Protein AF-A0A924AU40-F1 (afdb_monomer_lite)

pLDDT: mean 93.7, std 6.92, range [53.12, 98.5]

Foldseek 3Di:
DALVVLLVQLVLLVVLLVVVDVDDDPVNSLVSLLLSLLLVCLQVVPLVCLLVSLVSSLVSSVVVPVPRDPVSSVVSSVVSNVLNPDPCNVVVSQVCCCVRRVDHSDDRDD

Radius of gyration: 12.82 Å; chains: 1; bounding box: 36×27×34 Å

Sequence (110 aa):
MDLQQAMHLLDQSFIDLYTRLYRVNLYQVEEDVIYNACLSIFRDNTRNEAPAYAAAFTDAARALVSIYTEKEAAIAIRDIQKHVQWDGMWNFLKGYFREAHAMYIGDISY

Secondary structure (DSSP, 8-state):
--HHHHHHHHHHHHHHHHHHSSS--HHHHHHHHHHHHHHHHHHHT-GGGHHHHHHHHHHHHHHH-TT--HHHHHHHHHHHHHHTT-TTHHHHHHHHHHHHH---------

Structure (mmCIF, N/CA/C/O backbone):
data_AF-A0A924AU40-F1
#
_entry.id   AF-A0A924AU40-F1
#
loop_
_atom_site.group_PDB
_atom_site.id
_atom_site.type_symbol
_atom_site.label_atom_id
_atom_site.label_alt_id
_atom_site.label_comp_id
_atom_site.label_asym_id
_atom_site.label_entity_id
_atom_site.label_seq_id
_atom_site.pdbx_PDB_ins_code
_atom_site.Cartn_x
_atom_site.Cartn_y
_atom_site.Cartn_z
_atom_site.occupancy
_atom_site.B_iso_or_equiv
_atom_site.auth_seq_id
_atom_site.auth_comp_id
_atom_site.auth_asym_id
_atom_site.auth_atom_id
_atom_site.pdbx_PDB_model_num
ATOM 1 N N . MET A 1 1 ? -5.232 -11.093 7.513 1.00 90.19 1 MET A N 1
ATOM 2 C CA . MET A 1 1 ? -4.526 -11.208 6.215 1.00 90.19 1 MET A CA 1
ATOM 3 C C . MET A 1 1 ? -3.333 -12.146 6.327 1.00 90.19 1 MET A C 1
ATOM 5 O O . MET A 1 1 ? -2.637 -12.081 7.334 1.00 90.19 1 MET A O 1
ATOM 9 N N . ASP A 1 2 ? -3.093 -12.989 5.320 1.00 94.31 2 ASP A N 1
ATOM 10 C CA . ASP A 1 2 ? -1.876 -13.808 5.206 1.00 94.31 2 ASP A CA 1
ATOM 11 C C . ASP A 1 2 ? -0.962 -13.316 4.064 1.00 94.31 2 ASP A C 1
ATOM 13 O O . ASP A 1 2 ? -1.363 -12.496 3.235 1.00 94.31 2 ASP A O 1
ATOM 17 N N . LEU A 1 3 ? 0.283 -13.806 4.036 1.00 94.88 3 LEU A N 1
ATOM 18 C CA . LEU A 1 3 ? 1.289 -13.403 3.047 1.00 94.88 3 LEU A CA 1
ATOM 19 C C . LEU A 1 3 ? 0.866 -13.727 1.608 1.00 94.88 3 LEU A C 1
ATOM 21 O O . LEU A 1 3 ? 1.092 -12.923 0.710 1.00 94.88 3 LEU A O 1
ATOM 25 N N . GLN A 1 4 ? 0.262 -14.891 1.370 1.00 96.38 4 GLN A N 1
ATOM 26 C CA . GLN A 1 4 ? -0.068 -15.341 0.019 1.00 96.38 4 GLN A CA 1
ATOM 27 C C . GLN A 1 4 ? -1.197 -14.496 -0.583 1.00 96.38 4 GLN A C 1
ATOM 29 O O . GLN A 1 4 ? -1.137 -14.128 -1.757 1.00 96.38 4 GLN A O 1
ATOM 34 N N . GLN A 1 5 ? -2.191 -14.137 0.229 1.00 96.19 5 GLN A N 1
ATOM 35 C CA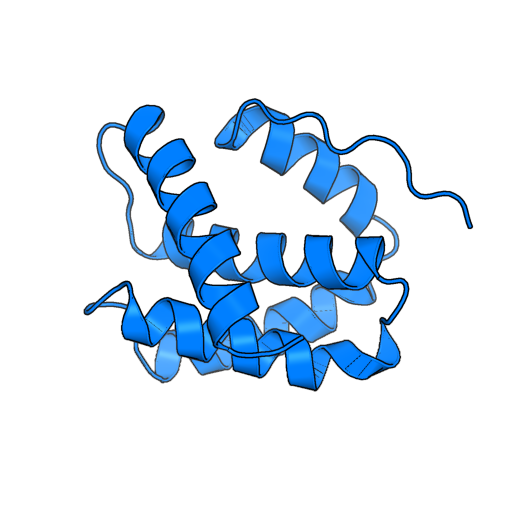 . GLN A 1 5 ? -3.245 -13.201 -0.151 1.00 96.19 5 GLN A CA 1
ATOM 36 C C . GLN A 1 5 ? -2.674 -11.807 -0.437 1.00 96.19 5 GLN A C 1
ATOM 38 O O . GLN A 1 5 ? -2.984 -11.230 -1.479 1.00 96.19 5 GLN A O 1
ATOM 43 N N . ALA A 1 6 ? -1.792 -11.289 0.427 1.00 96.88 6 ALA A N 1
ATOM 44 C CA . ALA A 1 6 ? -1.140 -9.996 0.209 1.00 96.88 6 ALA A CA 1
ATOM 45 C C . ALA A 1 6 ? -0.290 -9.981 -1.075 1.00 96.88 6 ALA A C 1
ATOM 47 O O . ALA A 1 6 ? -0.357 -9.025 -1.846 1.00 96.88 6 ALA A O 1
ATOM 48 N N . MET A 1 7 ? 0.451 -11.061 -1.348 1.00 97.38 7 MET A N 1
ATOM 49 C CA . MET A 1 7 ? 1.201 -11.234 -2.596 1.00 97.38 7 MET A CA 1
ATOM 50 C C . MET A 1 7 ? 0.286 -11.216 -3.813 1.00 97.38 7 MET A C 1
ATOM 52 O O . MET A 1 7 ? 0.587 -10.519 -4.772 1.00 97.38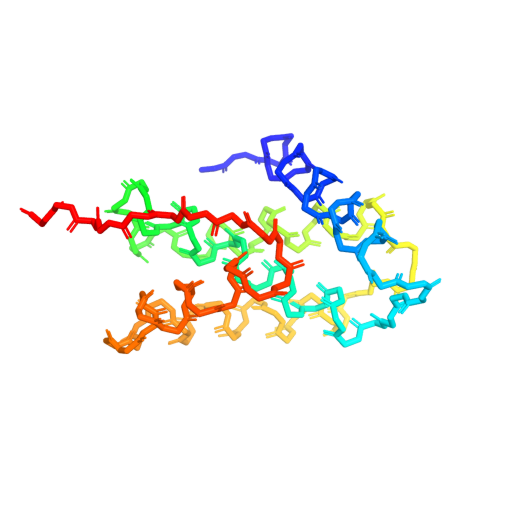 7 MET A O 1
ATOM 56 N N . HIS A 1 8 ? -0.832 -11.944 -3.783 1.00 97.31 8 HIS A N 1
ATOM 57 C CA . HIS A 1 8 ? -1.760 -11.962 -4.910 1.00 97.31 8 HIS A CA 1
ATOM 58 C C . HIS A 1 8 ? -2.345 -10.573 -5.199 1.00 97.31 8 HIS A C 1
ATOM 60 O O . HIS A 1 8 ? -2.401 -10.159 -6.355 1.00 97.31 8 HIS A O 1
ATOM 66 N N . LEU A 1 9 ? -2.741 -9.840 -4.153 1.00 96.75 9 LEU A N 1
ATOM 67 C CA . LEU A 1 9 ? -3.273 -8.484 -4.290 1.00 96.75 9 LEU A CA 1
ATOM 68 C C . LEU A 1 9 ? -2.224 -7.511 -4.843 1.00 96.75 9 LEU A C 1
ATOM 70 O O . LEU A 1 9 ? -2.532 -6.750 -5.757 1.00 96.75 9 LEU A O 1
ATOM 74 N N . LEU A 1 10 ? -0.990 -7.554 -4.329 1.00 96.69 10 LEU A N 1
ATOM 75 C CA . LEU A 1 10 ? 0.085 -6.687 -4.817 1.00 96.69 10 LEU A CA 1
ATOM 76 C C . LEU A 1 10 ? 0.537 -7.031 -6.227 1.00 96.69 10 LEU A C 1
ATOM 78 O O . LEU A 1 10 ? 0.781 -6.121 -7.005 1.00 96.69 10 LEU A O 1
ATOM 82 N N . ASP A 1 11 ? 0.628 -8.311 -6.576 1.00 96.12 11 ASP A N 1
ATOM 83 C CA . ASP A 1 11 ? 1.016 -8.727 -7.924 1.00 96.12 11 ASP A CA 1
ATOM 84 C C . ASP A 1 11 ? 0.020 -8.194 -8.966 1.00 96.12 11 ASP A C 1
ATOM 86 O O . ASP A 1 11 ? 0.420 -7.586 -9.958 1.00 96.12 11 ASP A O 1
ATOM 90 N N . GLN A 1 12 ? -1.285 -8.306 -8.688 1.00 95.06 12 GLN A N 1
ATOM 91 C CA . GLN A 1 12 ? -2.323 -7.710 -9.538 1.00 95.06 12 GLN A CA 1
ATOM 92 C C . GLN A 1 12 ? -2.219 -6.183 -9.596 1.00 95.06 12 GLN A C 1
ATOM 94 O O . GLN A 1 12 ? -2.211 -5.607 -10.682 1.00 95.06 12 GLN A O 1
ATOM 99 N N . SER A 1 13 ? -2.073 -5.531 -8.442 1.00 94.88 13 SER A N 1
ATOM 100 C CA . SER A 1 13 ? -1.941 -4.074 -8.365 1.00 94.88 13 SER A CA 1
ATOM 101 C C . SER A 1 13 ? -0.725 -3.563 -9.146 1.00 94.88 13 SER A C 1
ATOM 103 O O . SER A 1 13 ? -0.813 -2.605 -9.913 1.00 94.88 13 SER A O 1
ATOM 105 N N . PHE A 1 14 ? 0.415 -4.247 -9.045 1.00 94.12 14 PHE A N 1
ATOM 106 C CA . PHE A 1 14 ? 1.606 -3.895 -9.803 1.00 94.12 14 PHE A CA 1
ATOM 107 C C . PHE A 1 14 ? 1.412 -4.099 -11.304 1.00 94.12 14 PHE A C 1
ATOM 109 O O . PHE A 1 14 ? 1.847 -3.245 -12.073 1.00 94.12 14 PHE A O 1
ATOM 116 N N . ILE A 1 15 ? 0.741 -5.167 -11.749 1.00 92.12 15 ILE A N 1
ATOM 117 C CA . ILE A 1 15 ? 0.403 -5.358 -13.171 1.00 92.12 15 ILE A CA 1
ATOM 118 C C . ILE A 1 15 ? -0.413 -4.171 -13.698 1.00 92.12 15 ILE A C 1
ATOM 120 O O . ILE A 1 15 ? -0.085 -3.630 -14.762 1.00 92.12 15 ILE A O 1
ATOM 124 N N . ASP A 1 16 ? -1.426 -3.727 -12.955 1.00 90.44 16 ASP A N 1
ATOM 125 C CA . ASP A 1 16 ? -2.244 -2.567 -13.322 1.00 90.44 16 ASP A CA 1
ATOM 126 C C . ASP A 1 16 ? -1.392 -1.291 -13.390 1.00 90.44 16 ASP A C 1
ATOM 128 O O . ASP A 1 16 ? -1.433 -0.542 -14.377 1.00 90.44 16 ASP A O 1
ATOM 132 N N . LEU A 1 17 ? -0.535 -1.089 -12.387 1.00 89.88 17 LEU A N 1
ATOM 133 C CA . LEU A 1 17 ? 0.376 0.045 -12.301 1.00 89.88 17 LEU A CA 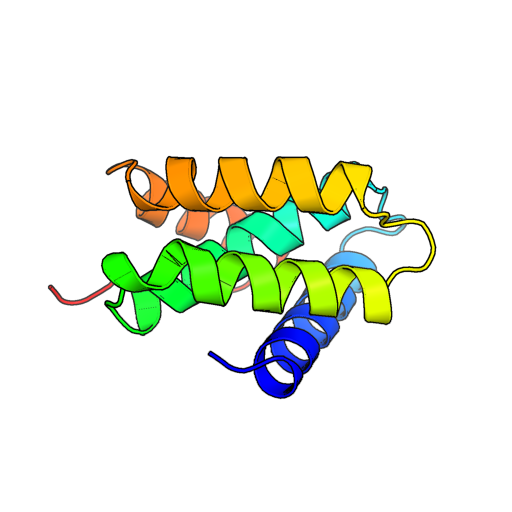1
ATOM 134 C C . LEU A 1 17 ? 1.376 0.074 -13.472 1.00 89.88 17 LEU A C 1
ATOM 136 O O . LEU A 1 17 ? 1.526 1.112 -14.117 1.00 89.88 17 LEU A O 1
ATOM 140 N N . TYR A 1 18 ? 2.012 -1.056 -13.804 1.00 88.31 18 TYR A N 1
ATOM 141 C CA . TYR A 1 18 ? 2.939 -1.198 -14.938 1.00 88.31 18 TYR A CA 1
ATOM 142 C C . TYR A 1 18 ? 2.246 -1.025 -16.290 1.00 88.31 18 TYR A C 1
ATOM 144 O O . TYR A 1 18 ? 2.834 -0.495 -17.232 1.00 88.31 18 TYR A O 1
ATOM 152 N N . THR A 1 19 ? 0.991 -1.459 -16.404 1.00 87.19 19 THR A N 1
ATOM 153 C CA . THR A 1 19 ? 0.217 -1.311 -17.642 1.00 87.19 19 THR A CA 1
ATOM 154 C C . THR A 1 19 ? -0.074 0.160 -17.934 1.00 87.19 19 THR A C 1
ATOM 156 O O . THR A 1 19 ? -0.111 0.577 -19.093 1.00 87.19 19 THR A O 1
ATOM 159 N N . ARG A 1 20 ? -0.260 0.973 -16.888 1.00 84.62 20 ARG A N 1
ATOM 160 C CA . ARG A 1 20 ? -0.616 2.394 -17.023 1.00 84.62 20 ARG A CA 1
ATOM 161 C C . ARG A 1 20 ? 0.589 3.320 -16.982 1.00 84.62 20 ARG A C 1
ATOM 163 O O . ARG A 1 20 ? 0.583 4.365 -17.634 1.00 84.62 20 ARG A O 1
ATOM 170 N N . LEU A 1 21 ? 1.630 2.936 -16.256 1.00 79.75 21 LEU A N 1
ATOM 171 C CA . LEU A 1 21 ? 2.879 3.668 -16.156 1.00 79.75 21 LEU A CA 1
ATOM 172 C C . LEU A 1 21 ? 3.958 2.903 -16.913 1.00 79.75 21 LEU A C 1
ATOM 174 O O . LEU A 1 21 ? 4.457 1.881 -16.459 1.00 79.75 21 LEU A O 1
ATOM 178 N N . TYR A 1 22 ? 4.387 3.458 -18.047 1.00 73.75 22 TYR A N 1
ATOM 179 C CA . TYR A 1 22 ? 5.455 2.889 -18.880 1.00 73.75 22 TYR A CA 1
ATOM 180 C C . TYR A 1 22 ? 6.738 2.547 -18.093 1.00 73.75 22 TYR A C 1
ATOM 182 O O . TYR A 1 22 ? 7.500 1.662 -18.480 1.00 73.75 22 TYR A O 1
ATOM 190 N N . ARG A 1 23 ? 6.996 3.260 -16.988 1.00 81.81 23 ARG A N 1
ATOM 191 C CA . ARG A 1 23 ? 8.006 2.917 -15.983 1.00 81.81 23 ARG A CA 1
ATOM 192 C C . ARG A 1 23 ? 7.450 3.185 -14.593 1.00 81.81 23 ARG A C 1
ATOM 194 O O . ARG A 1 23 ? 6.967 4.287 -14.342 1.00 81.81 23 ARG A O 1
ATOM 201 N N . VAL A 1 24 ? 7.614 2.213 -13.704 1.00 87.38 24 VAL A N 1
ATOM 202 C CA . VAL A 1 24 ? 7.312 2.346 -12.277 1.00 87.38 24 VAL A CA 1
ATOM 203 C C . VAL A 1 24 ? 8.626 2.468 -11.512 1.00 87.38 24 VAL A C 1
ATOM 205 O O . VAL A 1 24 ? 9.570 1.715 -11.758 1.00 87.38 24 VAL A O 1
ATOM 208 N N . ASN A 1 25 ? 8.709 3.448 -10.618 1.00 92.00 25 ASN A N 1
ATOM 209 C CA . ASN A 1 25 ? 9.850 3.649 -9.729 1.00 92.00 25 ASN A CA 1
ATOM 210 C C . ASN A 1 25 ? 9.559 3.115 -8.316 1.00 92.00 25 ASN A C 1
ATOM 212 O O . ASN A 1 25 ? 8.427 2.775 -7.985 1.00 92.00 25 ASN A O 1
ATOM 216 N N . LEU A 1 26 ? 10.592 3.054 -7.472 1.00 93.06 26 LEU A N 1
ATOM 217 C CA . LEU A 1 26 ? 10.471 2.511 -6.116 1.00 93.06 26 LEU A CA 1
ATOM 218 C C . LEU A 1 26 ? 9.447 3.263 -5.254 1.00 93.06 26 LEU A C 1
ATOM 220 O O . LEU A 1 26 ? 8.716 2.630 -4.507 1.00 93.06 26 LEU A O 1
ATOM 224 N N . TYR A 1 27 ? 9.342 4.584 -5.407 1.00 92.94 27 TYR A N 1
ATOM 225 C CA . TYR A 1 27 ? 8.372 5.391 -4.665 1.00 92.94 27 TYR A CA 1
ATOM 226 C C . TYR A 1 27 ? 6.926 4.983 -4.988 1.00 92.94 27 TYR A C 1
ATOM 228 O O . TYR A 1 27 ? 6.101 4.843 -4.094 1.00 92.94 27 TYR A O 1
ATOM 236 N N . GLN A 1 28 ? 6.628 4.716 -6.260 1.00 94.06 28 GLN A N 1
ATOM 237 C CA . GLN A 1 28 ? 5.306 4.246 -6.681 1.00 94.06 28 GLN A CA 1
ATOM 238 C C . GLN A 1 28 ? 5.009 2.832 -6.170 1.00 94.06 28 GLN A C 1
ATOM 240 O O . GLN A 1 28 ? 3.870 2.546 -5.817 1.00 94.06 28 GLN A O 1
ATOM 245 N N . VAL A 1 29 ? 6.026 1.966 -6.085 1.00 95.19 29 VAL A N 1
ATOM 246 C CA . VAL A 1 29 ? 5.894 0.653 -5.434 1.00 95.19 29 VAL A CA 1
ATOM 247 C C . VAL A 1 29 ? 5.574 0.828 -3.948 1.00 95.19 29 VAL A C 1
ATOM 249 O O . VAL A 1 29 ? 4.649 0.196 -3.455 1.00 95.19 29 VAL A O 1
ATOM 252 N N . GLU A 1 30 ? 6.297 1.693 -3.232 1.00 96.31 30 GLU A N 1
ATOM 253 C CA . GLU A 1 30 ? 6.044 1.962 -1.810 1.00 96.31 30 GLU A CA 1
ATOM 254 C C . GLU A 1 30 ? 4.626 2.484 -1.560 1.00 96.31 30 GLU A C 1
ATOM 256 O O . GLU A 1 30 ? 3.937 1.975 -0.673 1.00 96.31 30 GLU A O 1
ATOM 261 N N . GLU A 1 31 ? 4.172 3.458 -2.351 1.00 96.00 31 GLU A N 1
ATOM 262 C CA . GLU A 1 31 ? 2.804 3.977 -2.275 1.00 96.00 31 GLU A CA 1
ATOM 263 C C . GLU A 1 31 ? 1.778 2.864 -2.475 1.00 96.00 31 GLU A C 1
ATOM 265 O O . GLU A 1 31 ? 0.854 2.721 -1.673 1.00 96.00 31 GLU A O 1
ATOM 270 N N . ASP A 1 32 ? 1.965 2.041 -3.505 1.00 96.81 32 ASP A N 1
ATOM 271 C CA . ASP A 1 32 ? 1.011 0.997 -3.845 1.00 96.81 32 ASP A CA 1
ATOM 272 C C . ASP A 1 32 ? 0.945 -0.096 -2.765 1.00 96.81 32 ASP A C 1
ATOM 274 O O . ASP A 1 32 ? -0.139 -0.558 -2.404 1.00 96.81 32 ASP A O 1
ATOM 278 N N . VAL A 1 33 ? 2.081 -0.428 -2.144 1.00 98.19 33 VAL A N 1
ATOM 279 C CA . VAL A 1 33 ? 2.141 -1.315 -0.970 1.00 98.19 33 VAL A CA 1
ATOM 280 C C . VAL A 1 33 ? 1.338 -0.746 0.196 1.00 98.19 33 VAL A C 1
ATOM 282 O O . VAL A 1 33 ? 0.496 -1.440 0.776 1.00 98.19 33 VAL A O 1
ATOM 285 N N . ILE A 1 34 ? 1.560 0.526 0.530 1.00 98.50 34 ILE A N 1
ATOM 286 C CA . ILE A 1 34 ? 0.887 1.191 1.651 1.00 98.50 34 ILE A CA 1
ATOM 287 C C . ILE A 1 34 ? -0.622 1.269 1.403 1.00 98.50 34 ILE A C 1
ATOM 289 O O . ILE A 1 34 ? -1.425 0.989 2.299 1.00 98.50 34 ILE A O 1
ATOM 293 N N . TYR A 1 35 ? -1.030 1.656 0.197 1.00 98.31 35 TYR A N 1
ATOM 294 C CA . TYR A 1 35 ? -2.427 1.923 -0.119 1.00 98.31 35 TYR A CA 1
ATOM 295 C C . TYR A 1 35 ? -3.246 0.649 -0.315 1.00 98.31 35 TYR A C 1
ATOM 297 O O . TYR A 1 35 ? -4.391 0.617 0.142 1.00 98.31 35 TYR A O 1
ATOM 305 N N . ASN A 1 36 ? -2.671 -0.424 -0.866 1.00 98.25 36 ASN A N 1
ATOM 306 C CA . ASN A 1 36 ? -3.335 -1.731 -0.896 1.00 98.25 36 ASN A CA 1
ATOM 307 C C . ASN A 1 36 ? -3.495 -2.338 0.501 1.00 98.25 36 ASN A C 1
ATOM 309 O O . ASN A 1 36 ? -4.557 -2.891 0.812 1.00 98.25 36 ASN A O 1
ATOM 313 N N . ALA A 1 37 ? -2.498 -2.176 1.377 1.00 98.31 37 ALA A N 1
ATOM 314 C CA . ALA A 1 37 ? -2.629 -2.591 2.770 1.00 98.31 37 ALA A CA 1
ATOM 315 C C . ALA A 1 37 ? -3.766 -1.834 3.469 1.00 98.31 37 ALA A C 1
ATOM 317 O O . ALA A 1 37 ? -4.637 -2.450 4.085 1.00 98.31 37 ALA A O 1
ATOM 318 N N . CYS A 1 38 ? -3.812 -0.505 3.319 1.00 97.94 38 CYS A N 1
ATOM 319 C CA . CYS A 1 38 ? -4.884 0.315 3.882 1.00 97.94 38 CYS A CA 1
ATOM 320 C C . CYS A 1 38 ? -6.257 -0.079 3.321 1.00 97.94 38 CYS A C 1
ATOM 322 O O . CYS A 1 38 ? -7.200 -0.244 4.092 1.00 97.94 38 CYS A O 1
ATOM 324 N N . LEU A 1 39 ? -6.373 -0.263 2.001 1.00 97.25 39 LEU A N 1
ATOM 325 C CA . LEU A 1 39 ? -7.612 -0.692 1.352 1.00 97.25 39 LEU A CA 1
ATOM 326 C C . LEU A 1 39 ? -8.122 -2.013 1.932 1.00 97.25 39 LEU A C 1
ATOM 328 O O . LEU A 1 39 ? -9.306 -2.115 2.249 1.00 97.25 39 LEU A O 1
ATOM 332 N N . SER A 1 40 ? -7.233 -2.991 2.104 1.00 97.06 40 SER A N 1
ATOM 333 C CA . SER A 1 40 ? -7.580 -4.299 2.668 1.00 97.06 40 SER A CA 1
ATOM 334 C C . SER A 1 40 ? -8.080 -4.167 4.108 1.00 97.06 40 SER A C 1
ATOM 336 O O . SER A 1 40 ? -9.153 -4.659 4.435 1.00 97.06 40 SER A O 1
ATOM 338 N N . ILE A 1 41 ? -7.379 -3.390 4.940 1.00 96.81 41 ILE A N 1
ATOM 339 C CA . ILE A 1 41 ? -7.782 -3.120 6.330 1.00 96.81 41 ILE A CA 1
ATOM 340 C C . ILE A 1 41 ? -9.174 -2.474 6.406 1.00 96.81 41 ILE A C 1
ATOM 342 O O . ILE A 1 41 ? -9.973 -2.826 7.275 1.00 96.81 41 ILE A O 1
ATOM 346 N N . PHE A 1 42 ? -9.471 -1.515 5.523 1.00 95.56 42 PHE A N 1
ATOM 347 C CA . PHE A 1 42 ? -10.782 -0.864 5.494 1.00 95.56 42 PHE A CA 1
ATOM 348 C C . PHE A 1 42 ? -11.888 -1.796 5.000 1.00 95.56 42 PHE A C 1
ATOM 350 O O . PHE A 1 42 ? -12.978 -1.767 5.564 1.00 95.56 42 PHE A O 1
ATOM 357 N N . ARG A 1 43 ? -11.620 -2.618 3.978 1.00 94.06 43 ARG A N 1
ATOM 358 C CA . ARG A 1 43 ? -12.593 -3.586 3.447 1.00 94.06 43 ARG A CA 1
ATOM 359 C C . ARG A 1 43 ? -12.951 -4.662 4.463 1.00 94.06 43 ARG A C 1
ATOM 361 O O . ARG A 1 43 ? -14.119 -5.020 4.565 1.00 94.06 43 ARG A O 1
ATOM 368 N N . ASP A 1 44 ? -11.969 -5.101 5.240 1.00 94.12 44 ASP A N 1
ATOM 369 C CA . ASP A 1 44 ? -12.163 -6.139 6.251 1.00 94.12 44 ASP A CA 1
ATOM 370 C C . ASP A 1 44 ? -12.669 -5.558 7.585 1.00 94.12 44 ASP A C 1
ATOM 372 O O . ASP A 1 44 ? -13.066 -6.297 8.482 1.00 94.12 44 ASP A O 1
ATOM 376 N N . ASN A 1 45 ? -12.708 -4.225 7.711 1.00 92.50 45 ASN A N 1
ATOM 377 C CA . ASN A 1 45 ? -13.091 -3.494 8.920 1.00 92.50 45 ASN A CA 1
ATOM 378 C C . ASN A 1 45 ? -12.243 -3.865 10.160 1.00 92.50 45 ASN A C 1
ATOM 380 O O . ASN A 1 45 ? -12.723 -3.855 11.293 1.00 92.50 45 ASN A O 1
ATOM 384 N N . THR A 1 46 ? -10.954 -4.167 9.962 1.00 93.06 46 THR A N 1
ATOM 385 C CA . THR A 1 46 ? -10.030 -4.648 11.009 1.00 93.06 46 THR A CA 1
ATOM 386 C C . THR A 1 46 ? -8.877 -3.672 11.271 1.00 93.06 46 THR A C 1
ATOM 388 O O . THR A 1 46 ? -7.700 -4.029 11.180 1.00 93.06 46 THR A O 1
ATOM 391 N N . ARG A 1 47 ? -9.169 -2.402 11.602 1.00 92.38 47 ARG A N 1
ATOM 392 C CA . ARG A 1 47 ? -8.121 -1.376 11.847 1.00 92.38 47 ARG A CA 1
ATOM 393 C C . ARG A 1 47 ? -7.138 -1.747 12.963 1.00 92.38 47 ARG A C 1
ATOM 395 O O . ARG A 1 47 ? -5.976 -1.355 12.915 1.00 92.38 47 ARG A O 1
ATOM 402 N N . ASN A 1 48 ? -7.593 -2.495 13.963 1.00 93.06 48 ASN A N 1
ATOM 403 C CA . ASN A 1 48 ? -6.772 -3.019 15.057 1.00 93.06 48 ASN A CA 1
ATOM 404 C C . ASN A 1 48 ? -5.734 -4.055 14.589 1.00 93.06 48 ASN A C 1
ATOM 406 O O . ASN A 1 48 ? -4.729 -4.251 15.266 1.00 93.06 48 ASN A O 1
ATOM 410 N N . GLU A 1 49 ? -5.941 -4.682 13.431 1.00 95.56 49 GLU A N 1
ATOM 411 C CA . GLU A 1 49 ? -5.010 -5.644 12.835 1.00 95.56 49 GLU A CA 1
ATOM 412 C C . GLU A 1 49 ? -3.994 -4.988 11.893 1.00 95.56 49 GLU A C 1
ATOM 414 O O . GLU A 1 49 ? -3.193 -5.685 11.273 1.00 95.56 49 GLU A O 1
ATOM 419 N N . ALA A 1 50 ? -3.964 -3.654 11.801 1.00 96.00 50 ALA A N 1
ATOM 420 C CA . ALA A 1 50 ? -3.058 -2.935 10.908 1.00 96.00 50 ALA A CA 1
ATOM 421 C C . ALA A 1 50 ? -1.584 -3.392 10.969 1.00 96.00 50 ALA A C 1
ATOM 423 O O . ALA A 1 50 ? -0.984 -3.498 9.900 1.00 96.00 50 ALA A O 1
ATOM 424 N N . PRO A 1 51 ? -0.991 -3.733 12.135 1.00 96.81 51 PRO A N 1
ATOM 425 C CA . PRO A 1 51 ? 0.370 -4.271 12.176 1.00 96.81 51 PRO A CA 1
ATOM 426 C C . PRO A 1 51 ? 0.542 -5.593 11.411 1.00 96.81 51 PRO A C 1
ATOM 428 O O . PRO A 1 51 ? 1.565 -5.786 10.758 1.00 96.81 51 PRO A O 1
ATOM 431 N N . ALA A 1 52 ? -0.451 -6.488 11.452 1.00 97.31 52 ALA A N 1
ATOM 432 C CA . ALA A 1 52 ? -0.400 -7.771 10.750 1.00 97.31 52 ALA A CA 1
ATOM 433 C C . ALA A 1 52 ? -0.515 -7.590 9.229 1.00 97.31 52 ALA A C 1
ATOM 435 O O . ALA A 1 52 ? 0.232 -8.209 8.475 1.00 97.31 52 ALA A O 1
ATOM 436 N N . TYR A 1 53 ? -1.401 -6.698 8.777 1.00 98.19 53 TYR A N 1
ATOM 437 C CA . TYR A 1 53 ? -1.515 -6.349 7.358 1.00 98.19 53 TYR A CA 1
ATOM 438 C C . TYR A 1 53 ? -0.247 -5.655 6.867 1.00 98.19 53 TYR A C 1
ATOM 440 O O . TYR A 1 53 ? 0.262 -6.005 5.810 1.00 98.19 53 TYR A O 1
ATOM 448 N N . ALA A 1 54 ? 0.292 -4.717 7.647 1.00 97.94 54 ALA A N 1
ATOM 449 C CA . ALA A 1 54 ? 1.531 -4.035 7.314 1.00 97.94 54 ALA A CA 1
ATOM 450 C C . ALA A 1 54 ? 2.674 -5.026 7.069 1.00 97.94 54 ALA A C 1
ATOM 452 O O . ALA A 1 54 ? 3.277 -4.979 6.003 1.00 97.94 54 ALA A O 1
A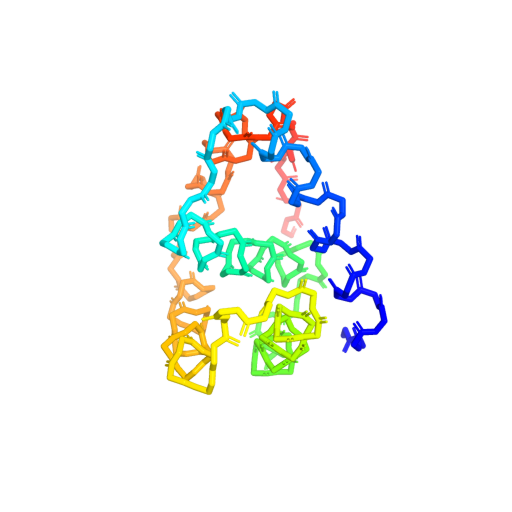TOM 453 N N . ALA A 1 55 ? 2.899 -5.964 7.995 1.00 97.81 55 ALA A N 1
ATOM 454 C CA . ALA A 1 55 ? 3.909 -7.006 7.831 1.00 97.81 55 ALA A CA 1
ATOM 455 C C . ALA A 1 55 ? 3.662 -7.856 6.572 1.00 97.81 55 ALA A C 1
ATOM 457 O O . ALA A 1 55 ? 4.560 -8.004 5.747 1.00 97.81 55 ALA A O 1
ATOM 458 N N . ALA A 1 56 ? 2.431 -8.344 6.376 1.00 98.31 56 ALA A N 1
ATOM 459 C CA . ALA A 1 56 ? 2.088 -9.183 5.228 1.00 98.31 56 ALA A CA 1
ATOM 460 C C . ALA A 1 56 ? 2.325 -8.474 3.884 1.00 98.31 56 ALA A C 1
ATOM 462 O O . ALA A 1 56 ? 2.903 -9.061 2.971 1.00 98.31 56 ALA A O 1
ATOM 463 N N . PHE A 1 57 ? 1.918 -7.207 3.764 1.00 98.50 57 PHE A N 1
ATOM 464 C CA . PHE A 1 57 ? 2.097 -6.425 2.541 1.00 98.50 57 PHE A CA 1
ATOM 465 C C . PHE A 1 57 ? 3.561 -6.052 2.292 1.00 98.50 57 PHE A C 1
ATOM 467 O O . PHE A 1 57 ? 4.011 -6.112 1.149 1.00 98.50 57 PHE A O 1
ATOM 474 N N . THR A 1 58 ? 4.340 -5.726 3.326 1.00 98.25 58 THR A N 1
ATOM 475 C CA . THR A 1 58 ? 5.769 -5.444 3.133 1.00 98.25 58 THR A CA 1
ATOM 476 C C . THR A 1 58 ? 6.581 -6.695 2.823 1.00 98.25 58 THR A C 1
ATOM 478 O O . THR A 1 58 ? 7.480 -6.637 1.988 1.00 98.25 58 THR A O 1
ATOM 481 N N . ASP A 1 59 ? 6.252 -7.839 3.423 1.00 98.25 59 ASP A N 1
ATOM 482 C CA . ASP A 1 59 ? 6.899 -9.114 3.097 1.00 98.25 59 ASP A CA 1
ATOM 483 C C . ASP A 1 59 ? 6.556 -9.559 1.670 1.00 98.25 59 ASP A C 1
ATOM 485 O O . ASP A 1 59 ? 7.436 -9.991 0.922 1.00 98.25 59 ASP A O 1
ATOM 489 N N . ALA A 1 60 ? 5.302 -9.369 1.252 1.00 98.25 60 ALA A N 1
ATOM 490 C CA . ALA A 1 60 ? 4.874 -9.600 -0.121 1.00 98.25 60 ALA A CA 1
ATOM 491 C C . ALA A 1 60 ? 5.631 -8.706 -1.116 1.00 98.25 60 ALA A C 1
ATOM 493 O O . ALA A 1 60 ? 6.154 -9.200 -2.115 1.00 98.25 60 ALA A O 1
ATOM 494 N N . ALA A 1 61 ? 5.757 -7.408 -0.826 1.00 97.81 61 ALA A N 1
ATOM 495 C CA . ALA A 1 61 ? 6.500 -6.471 -1.666 1.00 97.81 61 ALA A CA 1
ATOM 496 C C . ALA A 1 61 ? 7.968 -6.883 -1.834 1.00 97.81 61 ALA A C 1
ATOM 498 O O . ALA A 1 61 ? 8.483 -6.889 -2.948 1.00 97.81 61 ALA A O 1
ATOM 499 N N . ARG A 1 62 ? 8.626 -7.300 -0.746 1.00 97.62 62 ARG A N 1
ATOM 500 C CA . ARG A 1 62 ? 10.011 -7.801 -0.774 1.00 97.62 62 ARG A CA 1
ATOM 501 C C . ARG A 1 62 ? 10.166 -9.087 -1.580 1.00 97.62 62 ARG A C 1
ATOM 503 O O . ARG A 1 62 ? 11.213 -9.302 -2.186 1.00 97.62 62 ARG A O 1
ATOM 510 N N . ALA A 1 63 ? 9.153 -9.953 -1.568 1.00 97.25 63 ALA A N 1
ATOM 511 C CA . ALA A 1 63 ? 9.156 -11.180 -2.356 1.00 97.25 63 ALA A CA 1
ATOM 512 C C . ALA A 1 63 ? 8.974 -10.908 -3.861 1.00 97.25 63 ALA A C 1
ATOM 514 O O . ALA A 1 63 ? 9.540 -11.627 -4.682 1.00 97.25 63 ALA A O 1
ATOM 515 N N . LEU A 1 64 ? 8.202 -9.876 -4.219 1.00 96.25 64 LEU A N 1
ATOM 516 C CA . LEU A 1 64 ? 7.861 -9.540 -5.607 1.00 96.25 64 LEU A CA 1
ATOM 517 C C . LEU A 1 64 ? 8.844 -8.551 -6.256 1.00 96.25 64 LEU A C 1
ATOM 519 O O . LEU A 1 64 ? 9.072 -8.607 -7.464 1.00 96.25 64 LEU A O 1
ATOM 523 N N . VAL A 1 65 ? 9.440 -7.648 -5.474 1.00 95.25 65 VAL A N 1
ATOM 524 C CA . VAL A 1 65 ? 10.240 -6.523 -5.972 1.00 95.25 65 VAL A CA 1
ATOM 525 C C . VAL A 1 65 ? 11.629 -6.542 -5.338 1.00 95.25 65 VAL A C 1
ATOM 527 O O . VAL A 1 65 ? 11.823 -6.143 -4.195 1.00 95.25 65 VAL A O 1
ATOM 530 N N . SER A 1 66 ? 12.638 -6.947 -6.112 1.00 93.44 66 SER A N 1
ATOM 531 C CA . SER A 1 66 ? 14.010 -7.165 -5.617 1.00 93.44 66 SER A CA 1
ATOM 532 C C . SER A 1 66 ? 14.710 -5.920 -5.058 1.00 93.44 66 SER A C 1
ATOM 534 O O . SER A 1 66 ? 15.615 -6.041 -4.235 1.00 93.44 66 SER 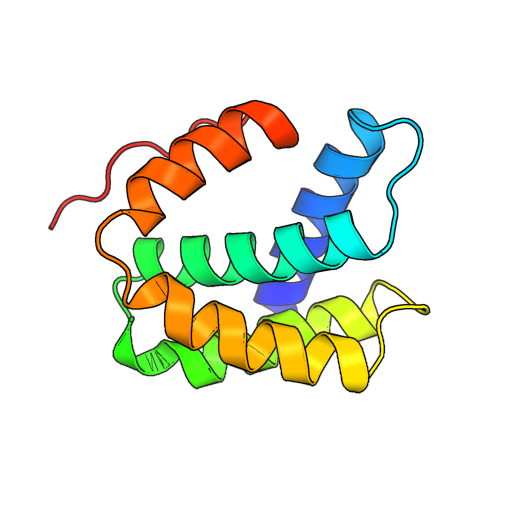A O 1
ATOM 536 N N . ILE A 1 67 ? 14.312 -4.727 -5.508 1.00 93.75 67 ILE A N 1
ATOM 537 C CA . ILE A 1 67 ? 14.856 -3.446 -5.033 1.00 93.75 67 ILE A CA 1
ATOM 538 C C . ILE A 1 67 ? 14.135 -2.909 -3.790 1.00 93.75 67 ILE A C 1
ATOM 540 O O . ILE A 1 67 ? 14.577 -1.911 -3.229 1.00 93.75 67 ILE A O 1
ATOM 544 N N . TYR A 1 68 ? 13.033 -3.538 -3.376 1.00 96.38 68 TYR A N 1
ATOM 545 C CA . TYR A 1 68 ? 12.289 -3.173 -2.178 1.00 96.38 68 TYR A CA 1
ATOM 546 C C . TYR A 1 68 ? 12.907 -3.894 -0.977 1.00 96.38 68 TYR A C 1
ATOM 548 O O . TYR A 1 68 ? 12.849 -5.122 -0.877 1.00 96.38 68 TYR A O 1
ATOM 556 N N . THR A 1 69 ? 13.550 -3.151 -0.075 1.00 96.50 69 THR A N 1
ATOM 557 C CA . THR A 1 69 ? 14.357 -3.736 1.004 1.00 96.50 69 THR A CA 1
ATOM 558 C C . THR A 1 69 ? 13.698 -3.585 2.375 1.00 96.50 69 THR A C 1
ATOM 560 O O . THR A 1 69 ? 12.597 -3.058 2.521 1.00 96.50 69 THR A O 1
ATOM 563 N N . GLU A 1 70 ? 14.402 -4.034 3.416 1.00 95.94 70 GLU A N 1
ATOM 564 C CA . GLU A 1 70 ? 14.010 -3.831 4.815 1.00 95.94 70 GLU A CA 1
ATOM 565 C C . GLU A 1 70 ? 13.799 -2.347 5.156 1.00 95.94 70 GLU A C 1
ATOM 567 O O . GLU A 1 70 ? 12.965 -2.003 5.990 1.00 95.94 70 GLU A O 1
ATOM 572 N N . LYS A 1 71 ? 14.550 -1.451 4.505 1.00 96.06 71 LYS A N 1
ATOM 573 C CA . LYS A 1 71 ? 14.454 -0.013 4.751 1.00 96.06 71 LYS A CA 1
ATOM 574 C C . LYS A 1 71 ? 13.093 0.531 4.315 1.00 96.06 71 LYS A C 1
ATOM 576 O O . LYS A 1 71 ? 12.442 1.223 5.096 1.00 96.06 71 LYS A O 1
ATOM 581 N N . GLU A 1 72 ? 12.677 0.211 3.095 1.00 97.38 72 GLU A N 1
ATOM 582 C CA . GLU A 1 72 ? 11.383 0.605 2.532 1.00 97.38 72 GLU A CA 1
ATOM 583 C C . GLU A 1 72 ? 10.239 -0.074 3.307 1.00 97.38 72 GLU A C 1
ATOM 585 O O . GLU A 1 72 ? 9.269 0.582 3.690 1.00 97.38 72 GLU A O 1
ATOM 590 N N . ALA A 1 73 ? 10.408 -1.351 3.673 1.00 97.44 73 ALA A N 1
ATOM 591 C CA . ALA A 1 73 ? 9.458 -2.081 4.514 1.00 97.44 73 ALA A CA 1
ATOM 592 C C . ALA A 1 73 ? 9.216 -1.389 5.868 1.00 97.44 73 ALA A C 1
ATOM 594 O O . ALA A 1 73 ? 8.072 -1.173 6.266 1.00 97.44 73 ALA A O 1
ATOM 595 N N . ALA A 1 74 ? 10.277 -0.981 6.570 1.00 97.12 74 ALA A N 1
ATOM 596 C CA . ALA A 1 74 ? 10.152 -0.307 7.862 1.00 97.12 74 ALA A CA 1
ATOM 597 C C . ALA A 1 74 ? 9.398 1.033 7.761 1.00 97.12 74 ALA A C 1
ATOM 599 O O . ALA A 1 74 ? 8.630 1.389 8.660 1.00 97.12 74 ALA A O 1
ATOM 600 N N . ILE A 1 75 ? 9.597 1.768 6.663 1.00 96.19 75 ILE A N 1
ATOM 601 C CA . ILE A 1 75 ? 8.875 3.014 6.378 1.00 96.19 75 ILE A CA 1
ATOM 602 C C . ILE A 1 75 ? 7.398 2.711 6.111 1.00 96.19 75 ILE A C 1
ATOM 604 O O . ILE A 1 75 ? 6.532 3.287 6.773 1.00 96.19 75 ILE A O 1
ATOM 608 N N . ALA A 1 76 ? 7.109 1.763 5.217 1.00 97.56 76 ALA A N 1
ATOM 609 C CA . ALA A 1 76 ? 5.746 1.388 4.861 1.00 97.56 76 ALA A CA 1
ATOM 610 C C . ALA A 1 76 ? 4.954 0.859 6.064 1.00 97.56 76 ALA A C 1
ATOM 612 O O . ALA A 1 76 ? 3.804 1.251 6.247 1.00 97.56 76 ALA A O 1
ATOM 613 N N . ILE A 1 77 ? 5.564 0.056 6.946 1.00 98.00 77 ILE A N 1
ATOM 614 C CA . ILE A 1 77 ? 4.903 -0.438 8.165 1.00 98.00 77 ILE A CA 1
ATOM 615 C C . ILE A 1 77 ? 4.389 0.715 9.029 1.00 98.00 77 ILE A C 1
ATOM 617 O O . ILE A 1 77 ? 3.246 0.690 9.499 1.00 98.00 77 ILE A O 1
ATOM 621 N N . ARG A 1 78 ? 5.228 1.731 9.247 1.00 97.00 78 ARG A N 1
ATOM 622 C CA . ARG A 1 78 ? 4.857 2.911 10.031 1.00 97.00 78 ARG A CA 1
ATOM 623 C C . ARG A 1 78 ? 3.765 3.715 9.327 1.00 97.00 78 ARG A C 1
ATOM 625 O O . ARG A 1 78 ? 2.815 4.161 9.972 1.00 97.00 78 ARG A O 1
ATOM 632 N N . ASP A 1 79 ? 3.899 3.906 8.021 1.00 97.69 79 ASP A N 1
ATOM 633 C CA . ASP A 1 79 ? 3.008 4.774 7.259 1.00 97.69 79 ASP A CA 1
ATOM 634 C C . ASP A 1 79 ? 1.622 4.135 7.067 1.00 97.69 79 ASP A C 1
ATOM 636 O O . ASP A 1 79 ? 0.621 4.835 7.202 1.00 97.69 79 ASP A O 1
ATOM 640 N N . ILE A 1 80 ? 1.532 2.808 6.910 1.00 98.06 80 ILE A N 1
ATOM 641 C CA . ILE A 1 80 ? 0.264 2.056 6.934 1.00 98.06 80 ILE A CA 1
ATOM 642 C C . ILE A 1 80 ? -0.464 2.293 8.256 1.00 98.06 80 ILE A C 1
ATOM 644 O O . ILE A 1 80 ? -1.620 2.715 8.257 1.00 98.06 80 ILE A O 1
ATOM 648 N N . GLN A 1 81 ? 0.216 2.082 9.389 1.00 96.62 81 GLN A N 1
ATOM 649 C CA . GLN A 1 81 ? -0.384 2.269 10.714 1.00 96.62 81 GLN A CA 1
ATOM 650 C C . GLN A 1 81 ? -0.864 3.704 10.934 1.00 96.62 81 GLN A C 1
ATOM 652 O O . GLN A 1 81 ? -1.913 3.915 11.535 1.00 96.62 81 GLN A O 1
ATOM 657 N N . LYS A 1 82 ? -0.128 4.696 10.426 1.00 96.88 82 LYS A N 1
ATOM 658 C CA . LYS A 1 82 ? -0.536 6.101 10.487 1.00 96.88 82 LYS A CA 1
ATOM 659 C C . LYS A 1 82 ? -1.747 6.381 9.593 1.00 96.88 82 LYS A C 1
ATOM 661 O O . LYS A 1 82 ? -2.686 7.043 10.027 1.00 96.88 82 LYS A O 1
ATOM 666 N N . HIS A 1 83 ? -1.730 5.903 8.352 1.00 97.19 83 HIS A N 1
ATOM 667 C CA . HIS A 1 83 ? -2.754 6.212 7.358 1.00 97.19 83 HIS A CA 1
ATOM 668 C C . HIS A 1 83 ? -4.110 5.593 7.688 1.00 97.19 83 HIS A C 1
ATOM 670 O O . HIS A 1 83 ? -5.125 6.260 7.522 1.00 97.19 83 HIS A O 1
ATOM 676 N N . VAL A 1 84 ? -4.167 4.378 8.234 1.00 96.00 84 VAL A N 1
ATOM 677 C CA . VAL A 1 84 ? -5.461 3.771 8.611 1.00 96.00 84 VAL A CA 1
ATOM 678 C C . VAL A 1 84 ? -6.171 4.488 9.762 1.00 96.00 84 VAL A C 1
ATOM 680 O O . VAL A 1 84 ? -7.377 4.322 9.943 1.00 96.00 84 VAL A O 1
ATOM 683 N N . GLN A 1 85 ? -5.437 5.289 10.538 1.00 95.19 85 GLN A N 1
ATOM 684 C CA . GLN A 1 85 ? -5.994 6.134 11.598 1.00 95.19 85 GLN A CA 1
ATOM 685 C C . GLN A 1 85 ? -6.435 7.507 11.082 1.00 95.19 85 GLN A C 1
ATOM 687 O O . GLN A 1 85 ? -7.070 8.261 11.813 1.00 95.19 85 GLN A O 1
ATOM 692 N N . TRP A 1 86 ? -6.102 7.858 9.840 1.00 95.75 86 TRP A N 1
ATOM 693 C CA . TRP A 1 86 ? -6.509 9.125 9.256 1.00 95.75 86 TRP A CA 1
ATOM 694 C C . TRP A 1 86 ? -7.925 9.028 8.680 1.00 95.75 86 TRP A C 1
ATOM 696 O O . TRP A 1 86 ? -8.178 8.273 7.743 1.00 95.75 86 TRP A O 1
ATOM 706 N N . ASP A 1 87 ? -8.845 9.851 9.187 1.00 92.44 87 ASP A N 1
ATOM 707 C CA . ASP A 1 87 ? -10.253 9.854 8.756 1.00 92.44 87 ASP A CA 1
ATOM 708 C C . ASP A 1 87 ? -10.440 10.137 7.256 1.00 92.44 87 ASP A C 1
ATOM 710 O O . ASP A 1 87 ? -11.368 9.629 6.627 1.00 92.44 87 ASP A O 1
ATOM 714 N N . GLY A 1 88 ? -9.537 10.917 6.651 1.00 95.06 88 GLY A N 1
ATOM 715 C CA . GLY A 1 88 ? -9.561 11.224 5.218 1.00 95.06 88 GLY A CA 1
ATOM 716 C C . GLY A 1 88 ? -9.046 10.097 4.321 1.00 95.06 88 GLY A C 1
ATOM 717 O O . GLY A 1 88 ? -9.172 10.196 3.098 1.00 95.06 88 GLY A O 1
ATOM 718 N N . MET A 1 89 ? -8.493 9.025 4.898 1.00 96.38 89 MET A N 1
ATOM 719 C CA . MET A 1 89 ? -7.770 8.007 4.144 1.00 96.38 89 MET A CA 1
ATOM 720 C C . MET A 1 89 ? -8.661 7.269 3.146 1.00 96.38 89 MET A C 1
ATOM 722 O O . MET A 1 89 ? -8.253 7.065 2.010 1.00 96.38 89 MET A O 1
ATOM 726 N N . TRP A 1 90 ? -9.905 6.936 3.502 1.00 95.50 90 TRP A N 1
ATOM 727 C CA . TRP A 1 90 ? -10.807 6.265 2.557 1.00 95.50 90 TRP A CA 1
ATOM 728 C C . TRP A 1 90 ? -11.080 7.111 1.304 1.00 95.50 90 TRP A C 1
ATOM 730 O O . TRP A 1 90 ? -11.035 6.616 0.178 1.00 95.50 90 TRP A O 1
ATOM 740 N N . ASN A 1 91 ? -11.313 8.414 1.480 1.00 95.88 91 ASN A N 1
ATOM 741 C CA . ASN A 1 91 ? -11.528 9.324 0.354 1.00 95.88 91 ASN A CA 1
ATOM 742 C C . ASN A 1 91 ? -10.263 9.490 -0.493 1.00 95.88 91 ASN A C 1
ATOM 744 O O . ASN A 1 91 ? -10.361 9.548 -1.718 1.00 95.88 91 ASN A O 1
ATOM 748 N N . PHE A 1 92 ? -9.092 9.516 0.145 1.00 96.94 92 PHE A N 1
ATOM 749 C CA . PHE A 1 92 ? -7.815 9.509 -0.559 1.00 96.94 92 PHE A CA 1
ATOM 750 C C . PHE A 1 92 ? -7.651 8.236 -1.405 1.00 96.94 92 PHE A C 1
ATOM 752 O O . PHE A 1 92 ? -7.377 8.330 -2.600 1.00 96.94 92 PHE A O 1
ATOM 759 N N . LEU A 1 93 ? -7.913 7.059 -0.825 1.00 97.12 93 LEU A N 1
ATOM 760 C CA . LEU A 1 93 ? -7.839 5.775 -1.525 1.00 97.12 93 LEU A CA 1
ATOM 761 C C . LEU A 1 93 ? -8.767 5.730 -2.743 1.00 97.12 93 LEU A C 1
ATOM 763 O O . LEU A 1 93 ? -8.360 5.247 -3.797 1.00 97.12 93 LEU A O 1
ATOM 767 N N . LYS A 1 94 ? -9.982 6.286 -2.643 1.00 96.19 94 LYS A N 1
ATOM 768 C CA . LYS A 1 94 ? -10.895 6.396 -3.795 1.00 96.19 94 LYS A CA 1
ATOM 769 C C . LYS A 1 94 ? -10.271 7.172 -4.956 1.00 96.19 94 LYS A C 1
ATOM 771 O O . LYS A 1 94 ? -10.439 6.775 -6.107 1.00 96.19 94 LYS A O 1
ATOM 776 N N . GLY A 1 95 ? -9.570 8.268 -4.664 1.00 95.69 95 GLY A N 1
ATOM 777 C CA . GLY A 1 95 ? -8.838 9.040 -5.668 1.00 95.69 95 GLY A CA 1
ATOM 778 C C . GLY A 1 95 ? -7.685 8.236 -6.263 1.00 95.69 95 GLY A C 1
ATOM 779 O O . GLY A 1 95 ? -7.635 8.050 -7.478 1.00 95.69 95 GLY A O 1
ATOM 780 N N . TYR A 1 96 ? -6.829 7.689 -5.396 1.00 95.69 96 TYR A N 1
ATOM 781 C CA . TYR A 1 96 ? -5.654 6.915 -5.790 1.00 95.69 96 TYR A CA 1
ATOM 782 C C . TYR A 1 96 ? -6.011 5.727 -6.688 1.00 95.69 96 TYR A C 1
ATOM 784 O O . TYR A 1 96 ? -5.525 5.646 -7.811 1.00 95.69 96 TYR A O 1
ATOM 792 N N . PHE A 1 97 ? -6.907 4.835 -6.257 1.00 95.44 97 PHE A N 1
ATOM 793 C CA . PHE A 1 97 ? -7.241 3.635 -7.031 1.00 95.44 97 PHE A CA 1
ATOM 794 C C . PHE A 1 97 ? -7.959 3.956 -8.346 1.00 95.44 97 PHE A C 1
ATOM 796 O O . PHE A 1 97 ? -7.749 3.276 -9.350 1.00 95.44 97 PHE A O 1
ATOM 803 N N . ARG A 1 98 ? -8.729 5.046 -8.404 1.00 94.06 98 ARG A N 1
ATOM 804 C CA . ARG A 1 98 ? -9.304 5.515 -9.668 1.00 94.06 98 ARG A CA 1
ATOM 805 C C . ARG A 1 98 ? -8.220 6.019 -10.624 1.00 94.06 98 ARG A C 1
ATOM 807 O O . ARG A 1 98 ? -8.271 5.740 -11.819 1.00 94.06 98 ARG A O 1
ATOM 814 N N . GLU A 1 99 ? -7.256 6.781 -10.120 1.00 91.19 99 GLU A N 1
ATOM 815 C CA . GLU A 1 99 ? -6.259 7.474 -10.941 1.00 91.19 99 GLU A CA 1
ATOM 816 C C . GLU A 1 99 ? -5.072 6.599 -11.320 1.00 91.19 99 GLU A C 1
ATOM 818 O O . GLU A 1 99 ? -4.652 6.661 -12.474 1.00 91.19 99 GLU A O 1
ATOM 823 N N . ALA A 1 100 ? -4.595 5.746 -10.414 1.00 90.19 100 ALA A N 1
ATOM 824 C CA . ALA A 1 100 ? -3.470 4.833 -10.605 1.00 90.19 100 ALA A CA 1
ATOM 825 C C . ALA A 1 100 ? -3.905 3.474 -11.169 1.00 90.19 100 ALA A C 1
ATOM 827 O O . ALA A 1 100 ? -3.278 2.990 -12.105 1.00 90.19 100 ALA A O 1
ATOM 828 N N . HIS A 1 101 ? -5.064 2.948 -10.756 1.00 91.38 101 HIS A N 1
ATOM 829 C CA . HIS A 1 101 ? -5.508 1.584 -11.102 1.00 91.38 101 HIS A CA 1
ATOM 830 C C . HIS A 1 101 ? -6.766 1.504 -11.972 1.00 91.38 101 HIS A C 1
ATOM 832 O O . HIS A 1 101 ? -7.222 0.417 -12.299 1.00 91.38 101 HIS A O 1
ATOM 838 N N . ALA A 1 102 ? -7.364 2.640 -12.354 1.00 91.19 102 ALA A N 1
ATOM 839 C CA . ALA A 1 102 ? -8.657 2.684 -13.052 1.00 91.19 102 ALA A CA 1
ATOM 840 C C . ALA A 1 102 ? -9.763 1.884 -12.328 1.00 91.19 102 ALA A C 1
ATOM 842 O O . ALA A 1 102 ? -10.740 1.447 -12.937 1.00 91.19 102 ALA A O 1
ATOM 843 N N . MET A 1 103 ? -9.619 1.724 -11.011 1.00 91.25 103 MET A N 1
ATOM 844 C CA . MET A 1 103 ? -10.467 0.892 -10.173 1.00 91.25 103 MET A CA 1
ATOM 845 C C . MET A 1 103 ? -11.392 1.768 -9.333 1.00 91.25 103 MET A C 1
ATOM 847 O O . MET A 1 103 ? -10.957 2.675 -8.622 1.00 91.25 103 MET A O 1
ATOM 851 N N . TYR A 1 104 ? -12.690 1.469 -9.374 1.00 91.88 104 TYR A N 1
ATOM 852 C CA . TYR A 1 104 ? -13.658 2.060 -8.459 1.00 91.88 104 TYR A CA 1
ATOM 853 C C . TYR A 1 104 ? -13.825 1.163 -7.230 1.00 91.88 104 TYR A C 1
ATOM 855 O O . TYR A 1 104 ? -14.245 0.015 -7.351 1.00 91.88 104 TYR A O 1
ATOM 863 N N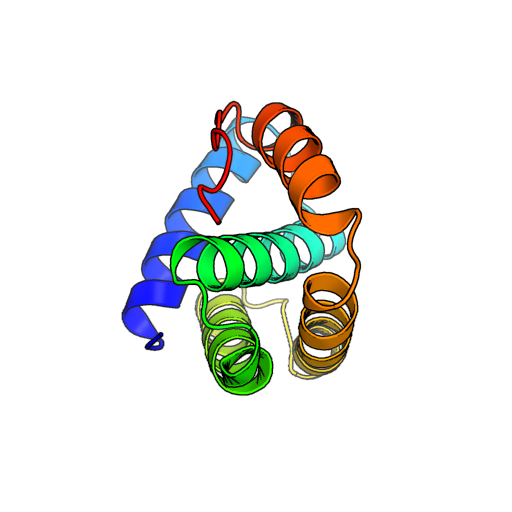 . ILE A 1 105 ? -13.508 1.692 -6.046 1.00 90.75 105 ILE A N 1
ATOM 864 C CA . ILE A 1 105 ? -13.529 0.922 -4.790 1.00 90.75 105 ILE A CA 1
ATOM 865 C C . ILE A 1 105 ? -14.793 1.133 -3.938 1.00 90.75 105 ILE A C 1
ATOM 867 O O . ILE A 1 105 ? -14.885 0.553 -2.861 1.00 90.75 105 ILE A O 1
ATOM 871 N N . GLY A 1 106 ? -15.771 1.906 -4.427 1.00 88.75 106 GLY A N 1
ATOM 872 C CA . GLY A 1 106 ? -17.054 2.121 -3.745 1.00 88.75 106 GLY A CA 1
ATOM 873 C C . GLY A 1 106 ? -16.962 2.924 -2.447 1.00 88.75 106 GLY A C 1
ATOM 874 O O . GLY A 1 106 ? -15.954 3.571 -2.163 1.00 88.75 106 GLY A O 1
ATOM 875 N N . ASP A 1 107 ? -18.039 2.879 -1.664 1.00 84.06 107 ASP A N 1
ATOM 876 C CA . ASP A 1 107 ? -18.077 3.354 -0.281 1.00 84.06 107 ASP A CA 1
ATOM 877 C C . ASP A 1 107 ? -18.093 2.158 0.682 1.00 84.06 107 ASP A C 1
ATOM 879 O O . ASP A 1 107 ? -18.639 1.099 0.370 1.00 84.06 107 ASP A O 1
ATOM 883 N N . ILE A 1 108 ? -17.493 2.330 1.860 1.00 74.19 108 ILE A N 1
ATOM 884 C CA . ILE A 1 108 ? -17.575 1.367 2.964 1.00 74.19 108 ILE A CA 1
ATOM 885 C C . ILE A 1 108 ? -18.858 1.624 3.754 1.00 74.19 108 ILE A C 1
ATOM 887 O O . ILE A 1 108 ? -19.159 2.760 4.117 1.00 74.19 108 ILE A O 1
ATOM 891 N N . SER A 1 109 ? -19.621 0.560 3.999 1.00 57.22 109 SER A N 1
ATOM 892 C CA . SER A 1 109 ? -20.782 0.600 4.891 1.00 57.22 109 SER A CA 1
ATOM 893 C C . SER A 1 109 ? -20.271 0.451 6.325 1.00 57.22 109 SER A C 1
ATOM 895 O O . SER A 1 109 ? -19.611 -0.546 6.613 1.00 57.22 109 SER A O 1
ATOM 897 N N . TYR A 1 110 ? -20.511 1.450 7.177 1.00 53.12 110 TYR A N 1
ATOM 898 C CA . TYR A 1 110 ? -20.148 1.422 8.601 1.00 53.12 110 TYR A CA 1
ATOM 899 C C . TYR A 1 110 ? -21.165 0.644 9.434 1.00 53.12 110 TYR A C 1
ATOM 901 O O . TYR A 1 110 ? -22.375 0.752 9.125 1.00 53.12 110 TYR A O 1
#